Protein AF-A0A2V6NNK8-F1 (afdb_monomer_lite)

Radius of gyration: 21.31 Å; chains: 1; bounding box: 49×37×54 Å

pLDDT: mean 73.63, std 10.8, range [44.78, 88.94]

Secondary structure (DSSP, 8-state):
-HHHHHHHHHHTTS-HHHHHHHHHHHHHHHHHHHHHHHHHHHHH-TTS--SS--TTHHHHHHHHHHHHHHHHHHT-HHHHHHHHHHHHHHHHHHHHHHTTT--TT-PPP---TT-----

Sequence (119 aa):
MLFFMFTGLLAAFVPADVTGEMTSIGTLFAFILVCAGIWIMRVRSPELERGFRVPAAPVVCTLGIIVCGAMIYGLGWTNWMRLIVWLAIGLVFYFSYGKSHSRINAPPPEMPEGIKLTR

Structure (mmCIF, N/CA/C/O backbone):
data_AF-A0A2V6NNK8-F1
#
_entry.id   AF-A0A2V6NNK8-F1
#
loop_
_atom_site.group_PDB
_atom_site.id
_atom_site.type_symbol
_atom_site.label_atom_id
_atom_site.label_alt_id
_atom_site.label_comp_id
_atom_site.label_asym_id
_atom_site.label_entity_id
_atom_site.label_seq_id
_atom_site.pdbx_PDB_ins_code
_atom_site.Cartn_x
_atom_site.Cartn_y
_atom_site.Cartn_z
_atom_site.occupancy
_atom_site.B_iso_or_equiv
_atom_site.auth_seq_id
_atom_site.auth_comp_id
_atom_site.auth_asym_id
_atom_site.auth_atom_id
_atom_site.pdbx_PDB_model_num
ATOM 1 N N . MET A 1 1 ? 18.296 -26.290 -3.049 1.00 74.81 1 MET A N 1
ATOM 2 C CA . MET A 1 1 ? 19.113 -26.016 -4.255 1.00 74.81 1 MET A CA 1
ATOM 3 C C . MET A 1 1 ? 18.272 -25.952 -5.533 1.00 74.81 1 MET A C 1
ATOM 5 O O . MET A 1 1 ? 18.426 -24.980 -6.254 1.00 74.81 1 MET A O 1
ATOM 9 N N . LEU A 1 2 ? 17.334 -26.884 -5.775 1.00 86.62 2 LEU A N 1
ATOM 10 C CA . LEU A 1 2 ? 16.441 -26.873 -6.955 1.00 86.62 2 LEU A CA 1
ATOM 11 C C . LEU A 1 2 ? 15.678 -25.544 -7.161 1.00 86.62 2 LEU A C 1
ATOM 13 O O . LEU A 1 2 ? 15.666 -25.011 -8.264 1.00 86.62 2 LEU A O 1
ATOM 17 N N . PHE A 1 3 ? 15.101 -24.977 -6.091 1.00 88.94 3 PHE A N 1
ATOM 18 C CA . PHE A 1 3 ? 14.358 -23.708 -6.147 1.00 88.94 3 PHE A CA 1
ATOM 19 C C . PHE A 1 3 ? 15.206 -22.543 -6.681 1.00 88.94 3 PHE A C 1
ATOM 21 O O . PHE A 1 3 ? 14.786 -21.873 -7.613 1.00 88.94 3 PHE A O 1
ATOM 28 N N . PHE A 1 4 ? 16.422 -22.356 -6.153 1.00 85.19 4 PHE A N 1
ATOM 29 C CA . PHE A 1 4 ? 17.338 -21.294 -6.595 1.00 85.19 4 PHE A CA 1
ATOM 30 C C . PHE A 1 4 ? 17.770 -21.449 -8.056 1.00 85.19 4 PHE A C 1
ATOM 32 O O . PHE A 1 4 ? 17.981 -20.459 -8.748 1.00 85.19 4 PHE A O 1
ATOM 39 N N . MET A 1 5 ? 17.889 -22.690 -8.530 1.00 87.19 5 MET A N 1
ATOM 40 C CA . MET A 1 5 ? 18.253 -22.983 -9.915 1.00 87.19 5 MET A CA 1
ATOM 41 C C . MET A 1 5 ? 17.098 -22.647 -10.871 1.00 87.19 5 MET A C 1
ATOM 43 O O . MET A 1 5 ? 17.312 -22.042 -11.917 1.00 87.19 5 MET A O 1
ATOM 47 N N . PHE A 1 6 ? 15.863 -22.969 -10.475 1.00 87.75 6 PHE A N 1
ATOM 48 C CA . PHE A 1 6 ? 14.653 -22.643 -11.230 1.00 87.75 6 PHE A CA 1
ATOM 49 C C . PHE A 1 6 ? 14.370 -21.134 -11.265 1.00 87.75 6 PHE A C 1
ATOM 51 O O . PHE A 1 6 ? 14.127 -20.577 -12.335 1.00 87.75 6 PHE A O 1
ATOM 58 N N . THR A 1 7 ? 14.446 -20.450 -10.118 1.00 84.44 7 THR A N 1
ATOM 59 C CA . THR A 1 7 ? 14.246 -18.996 -10.067 1.00 84.44 7 THR A CA 1
ATOM 60 C C . THR A 1 7 ? 15.358 -18.248 -10.788 1.00 84.44 7 THR A C 1
ATOM 62 O O . THR A 1 7 ? 15.060 -17.285 -11.480 1.00 84.44 7 THR A O 1
ATOM 65 N N . GLY A 1 8 ? 16.612 -18.703 -10.691 1.00 85.06 8 GLY A N 1
ATOM 66 C CA . GLY A 1 8 ? 17.740 -18.120 -11.420 1.00 85.06 8 GLY A CA 1
ATOM 67 C C . GLY A 1 8 ? 17.581 -18.218 -12.940 1.00 85.06 8 GLY A C 1
ATOM 68 O O . GLY A 1 8 ? 17.859 -17.250 -13.643 1.00 85.06 8 GLY A O 1
ATOM 69 N N . LEU A 1 9 ? 17.060 -19.344 -13.445 1.00 84.50 9 LEU A N 1
ATOM 70 C CA . LEU A 1 9 ? 16.775 -19.514 -14.871 1.00 84.50 9 LEU A CA 1
ATOM 71 C C . LEU A 1 9 ? 15.696 -18.531 -15.354 1.00 84.50 9 LEU A C 1
ATOM 73 O O . LEU A 1 9 ? 15.870 -17.889 -16.383 1.00 84.50 9 LEU A O 1
ATOM 77 N N . LEU A 1 10 ? 14.600 -18.377 -14.603 1.00 79.81 10 LEU A N 1
ATOM 78 C CA . LEU A 1 10 ? 13.520 -17.443 -14.949 1.00 79.81 10 LEU A CA 1
ATOM 79 C C . LEU A 1 10 ? 13.923 -15.971 -14.754 1.00 79.81 10 LEU A C 1
ATOM 81 O O . LEU A 1 10 ? 13.528 -15.119 -15.546 1.00 79.81 10 LEU A O 1
ATOM 85 N N . ALA A 1 11 ? 14.750 -15.675 -13.749 1.00 79.62 11 ALA A N 1
ATOM 86 C CA . ALA A 1 11 ? 15.279 -14.337 -13.487 1.00 79.62 11 ALA A CA 1
ATOM 87 C C . ALA A 1 11 ? 16.236 -13.846 -14.585 1.00 79.62 11 ALA A C 1
ATOM 89 O O . ALA A 1 11 ? 16.397 -12.644 -14.746 1.00 79.62 11 ALA A O 1
ATOM 90 N N . ALA A 1 12 ? 16.843 -14.741 -15.372 1.00 77.88 12 ALA A N 1
ATOM 91 C CA . ALA A 1 12 ? 17.643 -14.344 -16.532 1.00 77.88 12 ALA A CA 1
ATOM 92 C C . ALA A 1 12 ? 16.787 -13.782 -17.687 1.00 77.88 12 ALA A C 1
ATOM 94 O O . ALA A 1 12 ? 17.278 -12.979 -18.476 1.00 77.88 12 ALA A O 1
ATOM 95 N N . PHE A 1 13 ? 15.514 -14.185 -17.785 1.00 79.88 13 PHE A N 1
ATOM 96 C CA . PHE A 1 13 ? 14.578 -13.710 -18.814 1.00 79.88 13 PHE A CA 1
ATOM 97 C C . PHE A 1 13 ? 13.736 -12.512 -18.366 1.00 79.88 13 PHE A C 1
ATOM 99 O O . PHE A 1 13 ? 13.200 -11.792 -19.208 1.00 79.88 13 PHE A O 1
ATOM 106 N N . VAL A 1 14 ? 13.596 -12.301 -17.057 1.00 77.38 14 VAL A N 1
ATOM 107 C CA . VAL A 1 14 ? 12.769 -11.236 -16.490 1.00 77.38 14 VAL A CA 1
ATOM 108 C C . VAL A 1 14 ? 13.671 -10.203 -15.813 1.00 77.38 14 VAL A C 1
ATOM 110 O O . VAL A 1 14 ? 14.339 -10.548 -14.840 1.00 77.38 14 VAL A O 1
ATOM 113 N N . PRO A 1 15 ? 13.668 -8.934 -16.260 1.00 77.81 15 PRO A N 1
ATOM 114 C CA . PRO A 1 15 ? 14.455 -7.885 -15.625 1.00 77.81 15 PRO A CA 1
ATOM 115 C C . PRO A 1 15 ? 14.090 -7.764 -14.137 1.00 77.81 15 PRO A C 1
ATOM 117 O O . PRO A 1 15 ? 12.916 -7.608 -13.763 1.00 77.81 15 PRO A O 1
ATOM 120 N N . ALA A 1 16 ? 15.100 -7.892 -13.276 1.00 75.44 16 ALA A N 1
ATOM 121 C CA . ALA A 1 16 ? 14.927 -7.850 -11.826 1.00 75.44 16 ALA A CA 1
ATOM 122 C C . ALA A 1 16 ? 14.471 -6.463 -11.346 1.00 75.44 16 ALA A C 1
ATOM 124 O O . ALA A 1 16 ? 13.731 -6.360 -10.369 1.00 75.44 16 ALA A O 1
ATOM 125 N N . ASP A 1 17 ? 14.862 -5.415 -12.066 1.00 75.94 17 ASP A N 1
ATOM 126 C CA . ASP A 1 17 ? 14.449 -4.027 -11.881 1.00 75.94 17 ASP A CA 1
ATOM 127 C C . ASP A 1 17 ? 12.930 -3.869 -12.043 1.00 75.94 17 ASP A C 1
ATOM 129 O O . ASP A 1 17 ? 12.251 -3.492 -11.088 1.00 75.94 17 ASP A O 1
ATOM 133 N N . VAL A 1 18 ? 12.363 -4.281 -13.183 1.00 76.81 18 VAL A N 1
ATOM 134 C CA . VAL A 1 18 ? 10.915 -4.168 -13.436 1.00 76.81 18 VAL A CA 1
ATOM 135 C C . VAL A 1 18 ? 10.104 -4.984 -12.424 1.00 76.81 18 VAL A C 1
ATOM 137 O O . VAL A 1 18 ? 9.067 -4.536 -11.931 1.00 76.81 18 VAL A O 1
ATOM 140 N N . THR A 1 19 ? 10.572 -6.183 -12.075 1.00 77.69 19 THR A N 1
ATOM 141 C CA . THR A 1 19 ? 9.870 -7.060 -11.121 1.00 77.69 19 THR A CA 1
ATOM 142 C C . THR A 1 19 ? 9.943 -6.528 -9.690 1.00 77.69 19 THR A C 1
ATOM 144 O O . THR A 1 19 ? 8.964 -6.611 -8.937 1.00 77.69 19 THR A O 1
ATOM 147 N N . GLY A 1 20 ? 11.091 -5.964 -9.309 1.00 80.12 20 GLY A N 1
ATOM 148 C CA . GLY A 1 20 ? 11.308 -5.340 -8.009 1.00 80.12 20 GLY A CA 1
ATOM 149 C C . GLY A 1 20 ? 10.430 -4.108 -7.817 1.00 80.12 20 GLY A C 1
ATOM 150 O O . GLY A 1 20 ? 9.784 -3.973 -6.774 1.00 80.12 20 GLY A O 1
ATOM 151 N N . GLU A 1 21 ? 10.322 -3.264 -8.845 1.00 78.56 21 GLU A N 1
ATOM 152 C CA . GLU A 1 21 ? 9.413 -2.118 -8.846 1.00 78.56 21 GLU A CA 1
ATOM 153 C C . GLU A 1 21 ? 7.954 -2.573 -8.712 1.00 78.56 21 GLU A C 1
ATOM 155 O O . GLU A 1 21 ? 7.254 -2.122 -7.805 1.00 78.56 21 GLU A O 1
ATOM 160 N N . MET A 1 22 ? 7.510 -3.545 -9.521 1.00 76.56 22 MET A N 1
ATOM 161 C CA . MET A 1 22 ? 6.146 -4.094 -9.456 1.00 76.56 22 MET A CA 1
ATOM 162 C C . MET A 1 22 ? 5.784 -4.652 -8.073 1.00 76.56 22 MET A C 1
ATOM 164 O O . MET A 1 22 ? 4.690 -4.398 -7.564 1.00 76.56 22 MET A O 1
ATOM 168 N N . THR A 1 23 ? 6.704 -5.391 -7.450 1.00 84.00 23 THR A N 1
ATOM 169 C CA . THR A 1 23 ? 6.482 -6.009 -6.135 1.00 84.00 23 THR A CA 1
ATOM 170 C C . THR A 1 23 ? 6.443 -4.961 -5.025 1.00 84.00 23 THR A C 1
ATOM 172 O O . THR A 1 23 ? 5.555 -4.999 -4.172 1.00 84.00 23 THR A O 1
ATOM 175 N N . SER A 1 24 ? 7.365 -3.994 -5.055 1.00 83.88 24 SER A N 1
ATOM 176 C CA . SER A 1 24 ? 7.452 -2.933 -4.044 1.00 83.88 24 SER A CA 1
ATOM 177 C C . SER A 1 24 ? 6.201 -2.050 -4.029 1.00 83.88 24 SER A C 1
ATOM 179 O O . SER A 1 24 ? 5.713 -1.680 -2.966 1.00 83.88 24 SER A O 1
ATOM 181 N N . ILE A 1 25 ? 5.612 -1.759 -5.194 1.00 82.56 25 ILE A N 1
ATOM 182 C CA . ILE A 1 25 ? 4.342 -1.015 -5.272 1.00 82.56 25 ILE A CA 1
ATOM 183 C C . ILE A 1 25 ? 3.213 -1.794 -4.601 1.00 82.56 25 ILE A C 1
ATOM 185 O O . ILE A 1 25 ? 2.423 -1.218 -3.853 1.00 82.56 25 ILE A O 1
ATOM 189 N N . GLY A 1 26 ? 3.128 -3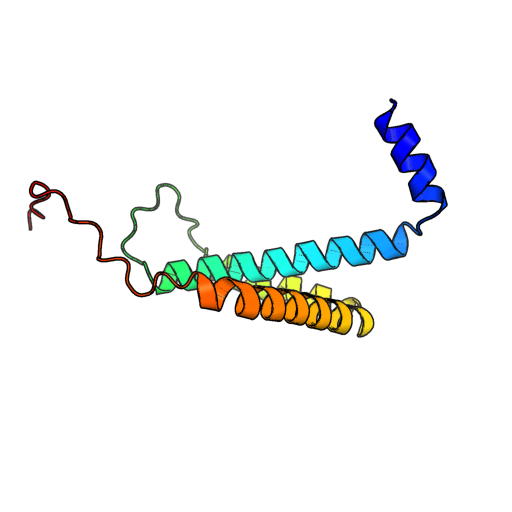.099 -4.873 1.00 84.06 26 GLY A N 1
ATOM 190 C CA . GLY A 1 26 ? 2.085 -3.955 -4.317 1.00 84.06 26 GLY A CA 1
ATOM 191 C C . GLY A 1 26 ? 2.122 -3.985 -2.791 1.00 84.06 26 GLY A C 1
ATOM 192 O O . GLY A 1 26 ? 1.082 -3.856 -2.145 1.00 84.06 26 GLY A O 1
ATOM 193 N N . THR A 1 27 ? 3.318 -4.084 -2.204 1.00 87.31 27 THR A N 1
ATOM 194 C CA . THR A 1 27 ? 3.479 -4.070 -0.746 1.00 87.31 27 THR A CA 1
ATOM 195 C C . THR A 1 27 ? 3.177 -2.696 -0.152 1.00 87.31 27 THR A C 1
ATOM 197 O O . THR A 1 27 ? 2.431 -2.630 0.824 1.00 87.31 27 THR A O 1
ATOM 200 N N . LEU A 1 28 ? 3.653 -1.599 -0.755 1.00 86.81 28 LEU A N 1
ATOM 201 C CA . LEU A 1 28 ? 3.331 -0.233 -0.314 1.00 86.81 28 LEU A CA 1
ATOM 202 C C . LEU A 1 28 ? 1.818 0.032 -0.337 1.00 86.81 28 LEU A C 1
ATOM 204 O O . LEU A 1 28 ? 1.266 0.592 0.612 1.00 86.81 28 LEU A O 1
ATOM 208 N N . PHE A 1 29 ? 1.124 -0.421 -1.383 1.00 83.81 29 PHE A N 1
ATOM 209 C CA . PHE A 1 29 ? -0.329 -0.302 -1.478 1.00 83.81 29 PHE A CA 1
ATOM 210 C C . PHE A 1 29 ? -1.052 -1.136 -0.411 1.00 83.81 29 PHE A C 1
ATOM 212 O O . PHE A 1 29 ? -1.962 -0.634 0.253 1.00 83.81 29 PHE A O 1
ATOM 219 N N . ALA A 1 30 ? -0.624 -2.383 -0.187 1.00 87.12 30 ALA A N 1
ATOM 220 C CA . ALA A 1 30 ? -1.164 -3.220 0.882 1.00 87.12 30 ALA A CA 1
ATOM 221 C C . ALA A 1 30 ? -0.971 -2.572 2.264 1.00 87.12 30 ALA A C 1
ATOM 223 O O . ALA A 1 30 ? -1.897 -2.574 3.072 1.00 87.12 30 ALA A O 1
ATOM 224 N N . PHE A 1 31 ? 0.185 -1.948 2.516 1.00 87.50 31 PHE A N 1
ATOM 225 C CA . PHE A 1 31 ? 0.439 -1.198 3.748 1.00 87.50 31 PHE A CA 1
ATOM 226 C C . PHE A 1 31 ? -0.543 -0.037 3.937 1.00 87.50 31 PHE A C 1
ATOM 228 O O . PHE A 1 31 ? -1.121 0.096 5.016 1.00 87.50 31 PHE A O 1
ATOM 235 N N . ILE A 1 32 ? -0.803 0.756 2.891 1.00 85.31 32 ILE A N 1
ATOM 236 C CA . ILE A 1 32 ? -1.799 1.840 2.939 1.00 85.31 32 ILE A CA 1
ATOM 237 C C . ILE A 1 32 ? -3.191 1.288 3.279 1.00 85.31 32 ILE A C 1
ATOM 239 O O . ILE A 1 32 ? -3.864 1.830 4.159 1.00 85.31 32 ILE A O 1
ATOM 243 N N . LEU A 1 33 ? -3.612 0.192 2.635 1.00 84.50 33 LEU A N 1
ATOM 244 C CA . LEU A 1 33 ? -4.902 -0.451 2.908 1.00 84.50 33 LEU A CA 1
ATOM 245 C C . LEU A 1 33 ? -5.001 -0.990 4.338 1.00 84.50 33 LEU A C 1
ATOM 247 O O . LEU A 1 33 ? -6.044 -0.838 4.970 1.00 84.50 33 LEU A O 1
ATOM 251 N N . VAL A 1 34 ? -3.933 -1.585 4.873 1.00 85.69 34 VAL A N 1
ATOM 252 C CA . VAL A 1 34 ? -3.888 -2.068 6.262 1.00 85.69 34 VAL A CA 1
ATOM 253 C C . VAL A 1 34 ? -3.984 -0.900 7.243 1.00 85.69 34 VAL A C 1
ATOM 255 O O . VAL A 1 34 ? -4.790 -0.955 8.172 1.00 85.69 34 VAL A O 1
ATOM 258 N N . CYS A 1 35 ? -3.233 0.184 7.026 1.00 84.25 35 CYS A N 1
ATOM 259 C CA . CYS A 1 35 ? -3.315 1.387 7.858 1.00 84.25 35 CYS A CA 1
ATOM 260 C C . CYS A 1 35 ? -4.724 2.005 7.829 1.00 84.25 35 CYS A C 1
ATOM 262 O O . CYS A 1 35 ? -5.269 2.345 8.882 1.00 84.25 35 CYS A O 1
ATOM 264 N N . ALA A 1 36 ? -5.351 2.086 6.652 1.00 83.38 36 ALA A N 1
ATOM 265 C CA . ALA A 1 36 ? -6.737 2.531 6.512 1.00 83.38 36 ALA A CA 1
ATOM 266 C C . ALA A 1 36 ? -7.726 1.569 7.202 1.00 83.38 36 ALA A C 1
ATOM 268 O O . ALA A 1 36 ? -8.636 2.013 7.904 1.00 83.38 36 ALA A O 1
ATOM 269 N N . GLY A 1 37 ? -7.512 0.256 7.071 1.00 81.50 37 GLY A N 1
ATOM 270 C CA . GLY A 1 37 ? -8.279 -0.817 7.712 1.00 81.50 37 GLY A CA 1
ATOM 271 C C . GLY A 1 37 ? -8.252 -0.755 9.245 1.00 81.50 37 GLY A C 1
ATOM 272 O O . GLY A 1 37 ? -9.274 -0.910 9.918 1.00 81.50 37 GLY A O 1
ATOM 273 N N . ILE A 1 38 ? -7.087 -0.463 9.823 1.00 78.75 38 ILE A N 1
ATOM 274 C CA . ILE A 1 38 ? -6.933 -0.284 11.270 1.00 78.75 38 ILE A CA 1
ATOM 275 C C . ILE A 1 38 ? -7.648 0.989 11.734 1.00 78.75 38 ILE A C 1
ATOM 277 O O . ILE A 1 38 ? -8.323 0.960 12.770 1.00 78.75 38 ILE A O 1
ATOM 281 N N . TRP A 1 39 ? -7.548 2.086 10.973 1.00 77.12 39 TRP A N 1
ATOM 282 C CA . TRP A 1 39 ? -8.268 3.324 11.279 1.00 77.12 39 TRP A CA 1
ATOM 283 C C . TRP A 1 39 ? -9.783 3.084 11.256 1.00 77.12 39 TRP A C 1
ATOM 285 O O . TRP A 1 39 ? -10.455 3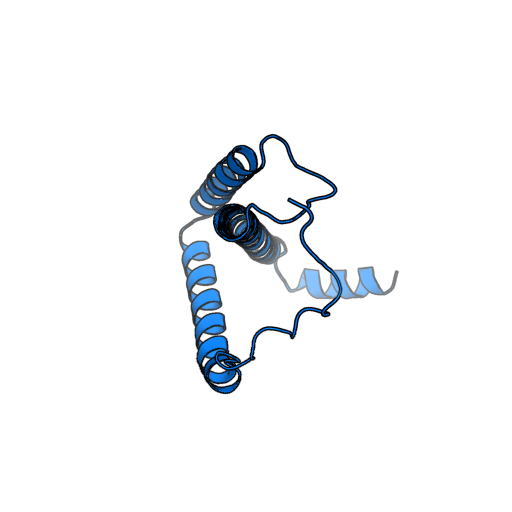.356 12.255 1.00 77.12 39 TRP A O 1
ATOM 295 N N . ILE A 1 40 ? -10.329 2.492 10.187 1.0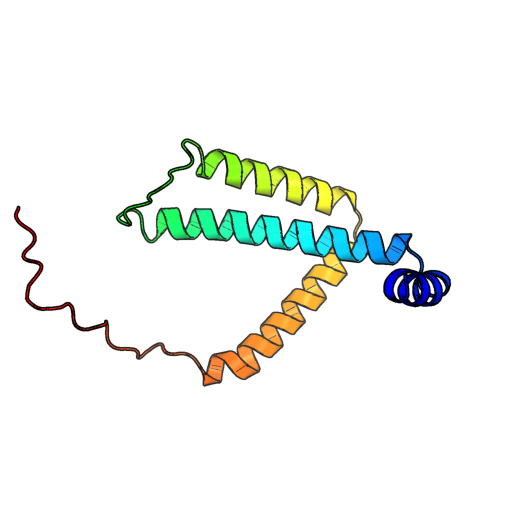0 78.06 40 ILE A N 1
ATOM 296 C CA . ILE A 1 40 ? -11.777 2.255 10.076 1.00 78.06 40 ILE A CA 1
ATOM 297 C C . ILE A 1 40 ? -12.295 1.320 11.176 1.00 78.06 40 ILE A C 1
ATOM 299 O O . ILE A 1 40 ? -13.324 1.622 11.778 1.00 78.06 40 ILE A O 1
ATOM 303 N N . MET A 1 41 ? -11.566 0.250 11.524 1.00 70.19 41 MET A N 1
ATOM 304 C CA . MET A 1 41 ? -11.943 -0.617 12.649 1.00 70.19 41 MET A CA 1
ATOM 305 C C . MET A 1 41 ? -11.928 0.124 13.984 1.00 70.19 41 MET A C 1
ATOM 307 O O . MET A 1 41 ? -12.766 -0.132 14.843 1.00 70.19 41 MET A O 1
ATOM 311 N N . ARG A 1 42 ? -10.965 1.027 14.194 1.00 71.81 42 ARG A N 1
ATOM 312 C CA . ARG A 1 42 ? -10.881 1.804 15.435 1.00 71.81 42 ARG A CA 1
ATOM 313 C C . ARG A 1 42 ? -12.027 2.817 15.558 1.00 71.81 42 ARG A C 1
ATOM 315 O O . ARG A 1 42 ? -12.421 3.097 16.682 1.00 71.81 42 ARG A O 1
ATOM 322 N N . VAL A 1 43 ? -12.572 3.313 14.443 1.00 70.50 43 VAL A N 1
ATOM 323 C CA . VAL A 1 43 ? -13.743 4.212 14.434 1.00 70.50 43 VAL A CA 1
ATOM 324 C C . VAL A 1 43 ? -15.061 3.441 14.547 1.00 70.50 43 VAL A C 1
ATOM 326 O O . VAL A 1 43 ? -15.930 3.848 15.310 1.00 70.50 43 VAL A O 1
ATOM 329 N N . ARG A 1 44 ? -15.230 2.328 13.819 1.00 69.88 44 ARG A N 1
ATOM 330 C CA . ARG A 1 44 ? -16.495 1.567 13.810 1.00 69.88 44 ARG A CA 1
ATOM 331 C C . ARG A 1 44 ? -16.713 0.668 15.025 1.00 69.88 44 ARG A C 1
ATOM 333 O O . ARG A 1 44 ? -17.862 0.391 15.349 1.00 69.88 44 ARG A O 1
ATOM 340 N N . SER A 1 45 ? -15.656 0.190 15.679 1.00 62.19 45 SER A N 1
ATOM 341 C CA . SER A 1 45 ? -15.780 -0.759 16.795 1.00 62.19 45 SER A CA 1
ATOM 342 C C . SER A 1 45 ? -14.818 -0.403 17.936 1.00 62.19 45 SER A C 1
ATOM 344 O O . SER A 1 45 ? -13.811 -1.089 18.138 1.00 62.19 45 SER A O 1
ATOM 346 N N . PRO A 1 46 ? -15.099 0.687 18.677 1.00 62.12 46 PRO A N 1
ATOM 347 C CA . PRO A 1 46 ? -14.268 1.131 19.798 1.00 62.12 46 PRO A CA 1
ATOM 348 C C . PRO A 1 46 ? -14.371 0.227 21.043 1.00 62.12 46 PRO A C 1
ATOM 350 O O . PRO A 1 46 ? -13.456 0.234 21.859 1.00 62.12 46 PRO A O 1
ATOM 353 N N . GLU A 1 47 ? -15.444 -0.560 21.156 1.00 56.94 47 GLU A N 1
ATOM 354 C CA . GLU A 1 47 ? -15.819 -1.397 22.316 1.00 56.94 47 GLU A CA 1
ATOM 355 C C . GLU A 1 47 ? -15.146 -2.787 22.359 1.00 56.94 47 GLU A C 1
ATOM 357 O O . GLU A 1 47 ? -15.298 -3.524 23.323 1.00 56.94 47 GLU A O 1
ATOM 362 N N . LEU A 1 48 ? -14.376 -3.181 21.337 1.00 61.56 48 LEU A N 1
ATOM 363 C CA . LEU A 1 48 ? -13.736 -4.505 21.317 1.00 61.56 48 LEU A CA 1
ATOM 364 C C . LEU A 1 48 ? -12.551 -4.585 22.298 1.00 61.56 48 LEU A C 1
ATOM 366 O O . LEU A 1 48 ? -11.586 -3.817 22.186 1.00 61.56 48 LEU A O 1
ATOM 370 N N . GLU A 1 49 ? -12.576 -5.570 23.203 1.00 56.00 49 GLU A N 1
ATOM 371 C CA . GLU A 1 49 ? -11.461 -5.911 24.093 1.00 56.00 49 GLU A CA 1
ATOM 372 C C . GLU A 1 49 ? -10.231 -6.352 23.286 1.00 56.00 49 GLU A C 1
ATOM 374 O O . GLU A 1 49 ? -10.083 -7.489 22.839 1.00 56.00 49 GLU A O 1
ATOM 379 N N . ARG A 1 50 ? -9.317 -5.409 23.052 1.00 64.25 50 ARG A N 1
ATOM 380 C CA . ARG A 1 50 ? -8.042 -5.664 22.376 1.00 64.25 50 ARG A CA 1
ATOM 381 C C . ARG A 1 50 ? -6.986 -6.084 23.395 1.00 64.25 50 ARG A C 1
ATOM 383 O O . ARG A 1 50 ? -6.538 -5.238 24.167 1.00 64.25 50 ARG A O 1
ATOM 390 N N . GLY A 1 51 ? -6.542 -7.343 23.329 1.00 64.94 51 GLY A N 1
ATOM 391 C CA . GLY A 1 51 ? -5.480 -7.891 24.188 1.00 64.94 51 GLY A CA 1
ATOM 392 C C . GLY A 1 51 ? -4.119 -7.189 24.054 1.00 64.94 51 GLY A C 1
ATOM 393 O O . GLY A 1 51 ? -3.385 -7.093 25.030 1.00 64.94 51 GLY A O 1
ATOM 394 N N . PHE A 1 52 ? -3.799 -6.618 22.883 1.00 60.56 52 PHE A N 1
ATOM 395 C CA . PHE A 1 52 ? -2.615 -5.771 22.682 1.00 60.56 52 PHE A CA 1
ATOM 396 C C . PHE A 1 52 ? -3.025 -4.440 22.037 1.00 60.56 52 PHE A C 1
ATOM 398 O O . PHE A 1 52 ? -3.507 -4.395 20.902 1.00 60.56 52 PHE A O 1
ATOM 405 N N . ARG A 1 53 ? -2.873 -3.334 22.774 1.00 57.53 53 ARG A N 1
ATOM 406 C CA . ARG A 1 53 ? -3.188 -1.980 22.296 1.00 57.53 53 ARG A CA 1
ATOM 407 C C . ARG A 1 53 ? -1.900 -1.276 21.898 1.00 57.53 53 ARG A C 1
ATOM 409 O O . ARG A 1 53 ? -1.076 -0.970 22.749 1.00 57.53 53 ARG A O 1
ATOM 416 N N . VAL A 1 54 ? -1.761 -0.934 20.619 1.00 59.75 54 VAL A N 1
ATOM 417 C CA . VAL A 1 54 ? -0.713 0.002 20.194 1.00 59.75 54 VAL A CA 1
ATOM 418 C C . VAL A 1 54 ? -1.105 1.400 20.712 1.00 59.75 54 VAL A C 1
ATOM 420 O O . VAL A 1 54 ? -2.171 1.900 20.315 1.00 59.75 54 VAL A O 1
ATOM 423 N N . PRO A 1 55 ? -0.303 2.028 21.598 1.00 62.22 55 PRO A N 1
ATOM 424 C CA . PRO A 1 55 ? -0.688 3.251 22.312 1.00 62.22 55 PRO A CA 1
ATOM 425 C C . PRO A 1 55 ? -0.941 4.431 21.363 1.00 62.22 55 PRO A C 1
ATOM 427 O O . PRO A 1 55 ? -1.825 5.244 21.612 1.00 62.22 55 PRO A O 1
ATOM 430 N N . ALA A 1 56 ? -0.263 4.456 20.212 1.00 66.12 56 ALA A N 1
ATOM 431 C CA . ALA A 1 56 ? -0.387 5.497 19.193 1.00 66.12 56 ALA A CA 1
ATOM 432 C C . ALA A 1 56 ? -0.832 4.955 17.818 1.00 66.12 56 ALA A C 1
ATOM 434 O O . ALA A 1 56 ? -0.411 5.473 16.788 1.00 66.12 56 ALA A O 1
ATOM 435 N N . ALA A 1 57 ? -1.686 3.920 17.771 1.00 65.88 57 ALA A N 1
ATOM 436 C CA . ALA A 1 57 ? -2.148 3.337 16.502 1.00 65.88 57 ALA A CA 1
ATOM 437 C C . ALA A 1 57 ? -2.628 4.357 15.443 1.00 65.88 57 ALA A C 1
ATOM 439 O O . ALA A 1 57 ? -2.224 4.194 14.296 1.00 65.88 57 ALA A O 1
ATOM 440 N N . PRO A 1 58 ? -3.436 5.398 15.761 1.00 70.69 58 PRO A N 1
ATOM 441 C CA . PRO A 1 58 ? -3.839 6.377 14.752 1.00 70.69 58 PRO A CA 1
ATOM 442 C C . PRO A 1 58 ? -2.636 7.147 14.206 1.00 70.69 58 PRO A C 1
ATOM 444 O O . PRO A 1 58 ? -2.489 7.224 13.000 1.00 70.69 58 PRO A O 1
ATOM 447 N N . VAL A 1 59 ? -1.722 7.617 15.060 1.00 75.12 59 VAL A N 1
ATOM 448 C CA . VAL A 1 59 ? -0.526 8.366 14.630 1.00 75.12 59 VAL A CA 1
ATOM 449 C C . VAL A 1 59 ? 0.371 7.509 13.735 1.00 75.12 59 VAL A C 1
ATOM 451 O O . VAL A 1 59 ? 0.787 7.960 12.671 1.00 75.12 59 VAL A O 1
ATOM 454 N N . VAL A 1 60 ? 0.617 6.255 14.125 1.00 79.31 60 VAL A N 1
ATOM 455 C CA . VAL A 1 60 ? 1.436 5.315 13.344 1.00 79.31 60 VAL A CA 1
ATOM 456 C C . VAL A 1 60 ? 0.782 5.001 11.996 1.00 79.31 60 VAL A C 1
ATOM 458 O O . VAL A 1 60 ? 1.471 4.966 10.982 1.00 79.31 60 VAL A O 1
ATOM 461 N N . CYS A 1 61 ? -0.543 4.825 11.955 1.00 79.75 61 CYS A N 1
ATOM 462 C CA . CYS A 1 61 ? -1.260 4.571 10.704 1.00 79.75 61 CYS A CA 1
ATOM 463 C C . CYS A 1 61 ? -1.246 5.792 9.777 1.00 79.75 61 CYS A C 1
ATOM 465 O O . CYS A 1 61 ? -0.995 5.634 8.586 1.00 79.75 61 CYS A O 1
ATOM 467 N N . THR A 1 62 ? -1.469 7.002 10.297 1.00 82.31 62 THR A N 1
ATOM 468 C CA . THR A 1 62 ? -1.458 8.223 9.479 1.00 82.31 62 THR A CA 1
ATOM 469 C C . THR A 1 62 ? -0.064 8.499 8.924 1.00 82.31 62 THR A C 1
ATOM 471 O O . THR A 1 62 ? 0.075 8.756 7.731 1.00 82.31 62 THR A O 1
ATOM 474 N N . LEU A 1 63 ? 0.979 8.376 9.753 1.00 84.88 63 LEU A N 1
ATOM 475 C CA . LEU A 1 63 ? 2.365 8.500 9.298 1.00 84.88 63 LEU A CA 1
ATOM 476 C C . LEU A 1 63 ? 2.723 7.407 8.284 1.00 84.88 63 LEU A C 1
ATOM 478 O O . LEU A 1 63 ? 3.349 7.709 7.275 1.00 84.88 63 LEU A O 1
ATOM 482 N N . GLY A 1 64 ? 2.272 6.167 8.500 1.00 82.62 64 GLY A N 1
ATOM 483 C CA . GLY A 1 64 ? 2.463 5.063 7.558 1.00 82.62 64 GLY A CA 1
ATOM 484 C C . GLY A 1 64 ? 1.859 5.350 6.184 1.00 82.62 64 GLY A C 1
ATOM 485 O O . GLY A 1 64 ? 2.533 5.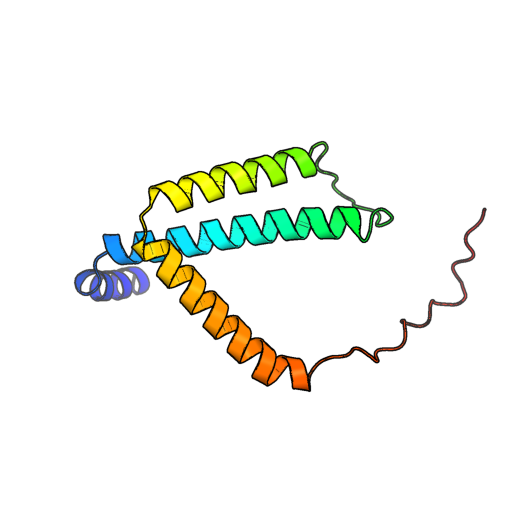166 5.173 1.00 82.62 64 GLY A O 1
ATOM 486 N N . ILE A 1 65 ? 0.632 5.880 6.136 1.00 83.62 65 ILE A N 1
ATOM 487 C CA . ILE A 1 65 ? -0.022 6.285 4.882 1.00 83.62 65 ILE A CA 1
ATOM 488 C C . ILE A 1 65 ? 0.751 7.421 4.206 1.00 83.62 65 ILE A C 1
ATOM 490 O O . ILE A 1 65 ? 0.974 7.359 2.999 1.00 83.62 65 ILE A O 1
ATOM 494 N N . ILE A 1 66 ? 1.190 8.431 4.964 1.00 86.75 66 ILE A N 1
ATOM 495 C CA . ILE A 1 66 ? 1.946 9.572 4.424 1.00 86.75 66 ILE A CA 1
ATOM 496 C C . ILE A 1 66 ? 3.282 9.110 3.831 1.00 86.75 66 ILE A C 1
ATOM 498 O O . ILE A 1 66 ? 3.602 9.467 2.701 1.00 86.75 66 ILE A O 1
ATOM 502 N N . VAL A 1 67 ? 4.046 8.290 4.557 1.00 86.00 67 VAL A N 1
ATOM 503 C CA . VAL A 1 67 ? 5.359 7.801 4.111 1.00 86.00 67 VAL A CA 1
ATOM 504 C C . VAL A 1 67 ? 5.215 6.864 2.913 1.00 86.00 67 VAL A C 1
ATOM 506 O O . VAL A 1 67 ? 5.897 7.058 1.908 1.00 86.00 67 VAL A O 1
ATOM 509 N N . CYS A 1 68 ? 4.292 5.897 2.964 1.00 84.31 68 CYS A N 1
ATOM 510 C CA . CYS A 1 68 ? 4.054 4.992 1.837 1.00 84.31 68 CYS A CA 1
ATOM 511 C C . CYS A 1 68 ? 3.543 5.755 0.607 1.00 84.31 68 CYS A C 1
ATOM 513 O O . CYS A 1 68 ? 3.993 5.497 -0.506 1.00 84.31 68 CYS A O 1
ATOM 515 N N . GLY A 1 69 ? 2.649 6.729 0.799 1.00 81.31 69 GLY A N 1
ATOM 516 C CA . GLY A 1 69 ? 2.153 7.595 -0.269 1.00 81.31 69 GLY A CA 1
ATOM 517 C C . GLY A 1 69 ? 3.257 8.447 -0.896 1.00 81.31 69 GLY A C 1
ATOM 518 O O . GLY A 1 69 ? 3.336 8.532 -2.119 1.00 81.31 69 GLY A O 1
ATOM 519 N N . ALA A 1 70 ? 4.154 9.012 -0.083 1.00 83.12 70 ALA A N 1
ATOM 520 C CA . ALA A 1 70 ? 5.309 9.766 -0.565 1.00 83.12 70 ALA A CA 1
ATOM 521 C C . ALA A 1 70 ? 6.274 8.885 -1.378 1.00 83.12 70 ALA A C 1
ATOM 523 O O . ALA A 1 70 ? 6.736 9.304 -2.439 1.00 83.12 70 ALA A O 1
ATOM 524 N N . MET A 1 71 ? 6.525 7.646 -0.939 1.00 79.94 71 MET A N 1
ATOM 525 C CA . MET A 1 71 ? 7.345 6.692 -1.697 1.00 79.94 71 MET A CA 1
ATOM 526 C C . MET A 1 71 ? 6.697 6.297 -3.029 1.00 79.94 71 MET A C 1
ATOM 528 O O . MET A 1 71 ? 7.386 6.232 -4.043 1.00 79.94 71 MET A O 1
ATOM 532 N N . ILE A 1 72 ? 5.376 6.091 -3.056 1.00 76.00 72 ILE A N 1
ATOM 533 C CA . ILE A 1 72 ? 4.639 5.823 -4.301 1.00 76.00 72 ILE A CA 1
ATOM 534 C C . ILE A 1 72 ? 4.700 7.034 -5.243 1.00 76.00 72 ILE A C 1
ATOM 536 O O . ILE A 1 72 ? 4.857 6.860 -6.450 1.00 76.00 72 ILE A O 1
ATOM 540 N N . TYR A 1 73 ? 4.605 8.257 -4.713 1.00 74.69 73 TYR A N 1
ATOM 541 C CA . TYR A 1 73 ? 4.697 9.484 -5.509 1.00 74.69 73 TYR A CA 1
ATOM 542 C C . TYR A 1 73 ? 6.083 9.665 -6.147 1.00 74.69 73 TYR A C 1
ATOM 544 O O . TYR A 1 73 ? 6.183 10.107 -7.289 1.00 74.69 73 TYR A O 1
ATOM 552 N N . GLY A 1 74 ? 7.149 9.262 -5.449 1.00 72.75 74 GLY A N 1
ATOM 553 C CA . GLY A 1 74 ? 8.519 9.297 -5.971 1.00 72.75 74 GLY A CA 1
ATOM 554 C C . GLY A 1 74 ? 8.815 8.277 -7.079 1.00 72.75 74 GLY A C 1
ATOM 555 O O . GLY A 1 74 ? 9.785 8.450 -7.808 1.00 72.75 74 GLY A O 1
ATOM 556 N N . LEU A 1 75 ? 7.984 7.240 -7.238 1.00 67.44 75 LEU A N 1
ATOM 557 C CA . LEU A 1 75 ? 8.235 6.111 -8.145 1.00 67.44 75 LEU A CA 1
ATOM 558 C C . LEU A 1 75 ? 7.700 6.315 -9.585 1.00 67.44 75 LEU A C 1
ATOM 560 O O . LEU A 1 75 ? 7.800 5.414 -10.411 1.00 67.44 75 LEU A O 1
ATOM 564 N N . GLY A 1 76 ? 7.161 7.497 -9.914 1.00 68.12 76 GLY A N 1
ATOM 565 C CA . GLY A 1 76 ? 6.779 7.881 -11.282 1.00 68.12 76 GLY A CA 1
ATOM 566 C C . GLY A 1 76 ? 5.346 7.517 -11.717 1.00 68.12 76 GLY A C 1
ATOM 567 O O . GLY A 1 76 ? 4.650 6.699 -11.114 1.00 68.12 76 GLY A O 1
ATOM 568 N N . TRP A 1 77 ? 4.878 8.159 -12.798 1.00 65.62 77 TRP A N 1
ATOM 569 C CA . TRP A 1 77 ? 3.485 8.095 -13.289 1.00 65.62 77 TRP A CA 1
ATOM 570 C C . TRP A 1 77 ? 3.053 6.704 -13.789 1.00 65.62 77 TRP A C 1
ATOM 572 O O . TRP A 1 77 ? 1.883 6.327 -13.703 1.00 65.62 77 TRP A O 1
ATOM 582 N N . THR A 1 78 ? 4.001 5.901 -14.272 1.00 66.94 78 THR A N 1
ATOM 583 C CA . THR A 1 78 ? 3.777 4.523 -14.737 1.00 66.94 78 THR A CA 1
ATOM 584 C C . THR A 1 78 ? 3.213 3.613 -13.640 1.00 66.94 78 THR A C 1
ATOM 586 O O . THR A 1 78 ? 2.406 2.727 -13.935 1.00 66.94 78 THR A O 1
ATOM 589 N N . ASN A 1 79 ? 3.560 3.857 -12.375 1.00 71.12 79 ASN A N 1
ATOM 590 C CA . ASN A 1 79 ? 3.104 3.048 -11.244 1.00 71.12 79 ASN A CA 1
ATOM 591 C C . ASN A 1 79 ? 1.669 3.321 -10.826 1.00 71.12 79 ASN A C 1
ATOM 593 O O . ASN A 1 79 ? 0.919 2.385 -10.544 1.00 71.12 79 ASN A O 1
ATOM 597 N N . TRP A 1 80 ? 1.272 4.590 -10.829 1.00 70.88 80 TRP A N 1
ATOM 598 C CA . TRP A 1 80 ? -0.104 4.985 -10.539 1.00 70.88 80 TRP A CA 1
ATOM 599 C C . TRP A 1 80 ? -1.081 4.324 -11.503 1.00 70.88 80 TRP A C 1
ATOM 601 O O . TRP A 1 80 ? -2.119 3.803 -11.096 1.00 70.88 80 TRP A O 1
ATOM 611 N N . MET A 1 81 ? -0.706 4.271 -12.779 1.00 76.12 81 MET A N 1
ATOM 612 C CA . MET A 1 81 ? -1.529 3.679 -13.822 1.00 76.12 81 MET A CA 1
ATOM 613 C C . MET A 1 81 ? -1.700 2.165 -13.623 1.00 76.12 81 MET A C 1
ATOM 615 O O . MET A 1 81 ? -2.818 1.663 -13.719 1.00 76.12 81 MET A O 1
ATOM 619 N N . ARG A 1 82 ? -0.632 1.436 -13.260 1.00 78.75 82 ARG A N 1
ATOM 620 C CA . ARG A 1 82 ? -0.712 -0.006 -12.947 1.00 78.75 82 ARG A CA 1
ATOM 621 C C . ARG A 1 82 ? -1.595 -0.282 -11.729 1.00 78.75 82 ARG A C 1
ATOM 623 O O . ARG A 1 82 ? -2.392 -1.217 -11.765 1.00 78.75 82 ARG A O 1
ATOM 630 N N . LEU A 1 83 ? -1.488 0.542 -10.686 1.00 75.12 83 LEU A N 1
ATOM 631 C CA . LEU A 1 83 ? -2.298 0.421 -9.473 1.00 75.12 83 LEU A CA 1
ATOM 632 C C . LEU A 1 83 ? -3.781 0.655 -9.776 1.00 75.12 83 LEU A C 1
ATOM 634 O O . LEU A 1 83 ? -4.607 -0.178 -9.418 1.00 75.12 83 LEU A O 1
ATOM 638 N N . ILE A 1 84 ? -4.117 1.730 -10.497 1.00 80.69 84 ILE A N 1
ATOM 639 C CA . ILE A 1 84 ? -5.500 2.034 -10.895 1.00 80.69 84 ILE A CA 1
ATOM 640 C C . ILE A 1 84 ? -6.076 0.920 -11.772 1.00 80.69 84 ILE A C 1
ATOM 642 O O . ILE A 1 84 ? -7.198 0.487 -11.528 1.00 80.69 84 ILE A O 1
ATOM 646 N N . VAL A 1 85 ? -5.318 0.420 -12.754 1.00 84.44 85 VAL A N 1
ATOM 647 C CA . VAL A 1 85 ? -5.762 -0.685 -13.619 1.00 84.44 85 VAL A CA 1
ATOM 648 C C . VAL A 1 85 ? -6.028 -1.947 -12.798 1.00 84.44 85 VAL A C 1
ATOM 650 O O . VAL A 1 85 ? -7.079 -2.561 -12.957 1.00 84.44 85 VAL A O 1
ATOM 653 N N . TRP A 1 86 ? -5.133 -2.318 -11.879 1.00 81.38 86 TRP A N 1
ATOM 654 C CA . TRP A 1 86 ? -5.322 -3.509 -11.047 1.00 81.38 86 TRP A CA 1
ATOM 655 C C . TRP A 1 86 ? -6.496 -3.371 -10.074 1.00 81.38 86 TRP A C 1
ATOM 657 O O . TRP A 1 86 ? -7.272 -4.307 -9.892 1.00 81.38 86 TRP A O 1
ATOM 667 N N . LEU A 1 87 ? -6.669 -2.187 -9.485 1.00 81.25 87 LEU A N 1
ATOM 668 C CA . LEU A 1 87 ? -7.778 -1.882 -8.585 1.00 81.25 87 LEU A CA 1
ATOM 669 C C . LEU A 1 87 ? -9.107 -1.881 -9.348 1.00 81.25 87 LEU A C 1
ATOM 671 O O . LEU A 1 87 ? -10.082 -2.447 -8.865 1.00 81.25 87 LEU A O 1
ATOM 675 N N . ALA A 1 88 ? -9.132 -1.346 -10.572 1.00 84.62 88 ALA A N 1
ATOM 676 C CA . ALA A 1 88 ? -10.286 -1.416 -11.460 1.00 84.62 88 ALA A CA 1
ATOM 677 C C . ALA A 1 88 ? -10.627 -2.865 -11.837 1.00 84.62 88 ALA A C 1
ATOM 679 O O . ALA A 1 88 ? -11.790 -3.247 -11.749 1.00 84.62 88 ALA A O 1
ATOM 680 N N . ILE A 1 89 ? -9.636 -3.698 -12.179 1.00 86.00 89 ILE A N 1
ATOM 681 C CA . ILE A 1 89 ? -9.844 -5.132 -12.446 1.00 86.00 89 ILE A CA 1
ATOM 682 C C . ILE A 1 89 ? -10.413 -5.826 -11.204 1.00 86.00 89 ILE A C 1
ATOM 684 O O . ILE A 1 89 ? -11.439 -6.499 -11.294 1.00 86.00 89 ILE A O 1
ATOM 688 N N . GLY A 1 90 ? -9.799 -5.624 -10.035 1.00 81.56 90 GLY A N 1
ATOM 689 C CA . GLY A 1 90 ? -10.280 -6.173 -8.769 1.00 81.56 90 GLY A CA 1
ATOM 690 C C . GLY A 1 90 ? -11.707 -5.729 -8.449 1.00 81.56 90 GLY A C 1
ATOM 691 O O . GLY A 1 90 ? -12.514 -6.541 -8.005 1.00 81.56 90 GLY A O 1
ATOM 692 N N . LEU A 1 91 ? -12.052 -4.474 -8.744 1.00 81.19 91 LEU A N 1
ATOM 693 C CA . LEU A 1 91 ? -13.393 -3.930 -8.558 1.00 81.19 91 LEU A CA 1
ATOM 694 C C . LEU A 1 91 ? -14.399 -4.527 -9.552 1.00 81.19 91 LEU A C 1
ATOM 696 O O . LEU A 1 91 ? -15.512 -4.852 -9.154 1.00 81.19 91 LEU A O 1
ATOM 700 N N . VAL A 1 92 ? -14.020 -4.737 -10.815 1.00 84.19 92 VAL A N 1
ATOM 701 C CA . VAL A 1 92 ? -14.858 -5.411 -11.822 1.00 84.19 92 VAL A CA 1
ATOM 702 C C . VAL A 1 92 ? -15.125 -6.863 -11.420 1.00 84.19 92 VAL A C 1
ATOM 704 O O . VAL A 1 92 ? -16.278 -7.301 -11.448 1.00 84.19 92 VAL A O 1
ATOM 707 N N . PHE A 1 93 ? -14.103 -7.596 -10.970 1.00 82.81 93 PHE A N 1
ATOM 708 C CA . PHE A 1 93 ? -14.263 -8.945 -10.413 1.00 82.81 93 PHE A CA 1
ATOM 709 C C . PHE A 1 93 ? -15.111 -8.941 -9.132 1.00 82.81 93 PHE A C 1
ATOM 711 O O . PHE A 1 93 ? -15.995 -9.779 -8.962 1.00 82.81 93 PHE A O 1
ATOM 718 N N . TYR A 1 94 ? -14.910 -7.960 -8.251 1.00 74.31 94 TYR A N 1
ATOM 719 C CA . TYR A 1 94 ? -15.717 -7.805 -7.046 1.00 74.31 94 TYR A CA 1
ATOM 720 C C . TYR A 1 94 ? -17.175 -7.458 -7.360 1.00 74.31 94 TYR A C 1
ATOM 722 O O . TYR A 1 94 ? -18.060 -7.987 -6.711 1.00 74.31 94 TYR A O 1
ATOM 730 N N . PHE A 1 95 ? -17.487 -6.613 -8.342 1.00 72.31 95 PHE A N 1
ATOM 731 C CA . PHE A 1 95 ? -18.882 -6.329 -8.693 1.00 72.31 95 PHE A CA 1
ATOM 732 C C . PHE A 1 95 ? -19.547 -7.494 -9.421 1.00 72.31 95 PHE A C 1
ATOM 734 O O . PHE A 1 95 ? -20.725 -7.757 -9.182 1.00 72.31 95 PHE A O 1
ATOM 741 N N . SER A 1 96 ? -18.811 -8.210 -10.271 1.00 75.56 96 SER A N 1
ATOM 742 C CA . SER A 1 96 ? -19.340 -9.393 -10.956 1.00 75.56 96 SER A CA 1
ATOM 743 C C . SER A 1 96 ? -19.605 -10.555 -9.990 1.00 75.56 96 SER A C 1
ATOM 745 O O . SER A 1 96 ? -20.643 -11.199 -10.110 1.00 75.56 96 SER A O 1
ATOM 747 N N . TYR A 1 97 ? -18.746 -10.778 -8.987 1.00 66.44 97 TYR A N 1
ATOM 748 C CA . TYR A 1 97 ? -18.927 -11.851 -7.995 1.00 66.44 97 TYR A CA 1
ATOM 749 C C . TYR A 1 97 ? -19.648 -11.399 -6.709 1.00 66.44 97 TYR A C 1
ATOM 751 O O . TYR A 1 97 ? -20.589 -12.035 -6.237 1.00 66.44 97 TYR A O 1
ATOM 759 N N . GLY A 1 98 ? -19.252 -10.264 -6.141 1.00 55.22 98 GLY A N 1
ATOM 760 C CA . GLY A 1 98 ? -19.742 -9.705 -4.876 1.00 55.22 98 GLY A CA 1
ATOM 761 C C . GLY A 1 98 ? -21.183 -9.197 -4.920 1.00 55.22 98 GLY A C 1
ATOM 762 O O . GLY A 1 98 ? -21.869 -9.275 -3.900 1.00 55.22 98 GLY A O 1
ATOM 763 N N . LYS A 1 99 ? -21.716 -8.800 -6.090 1.00 55.66 99 LYS A N 1
ATOM 764 C CA . LYS A 1 99 ? -23.169 -8.576 -6.240 1.00 55.66 99 LYS A CA 1
ATOM 765 C C . LYS A 1 99 ? -23.966 -9.865 -5.991 1.00 55.66 99 LYS A C 1
ATOM 767 O O . LYS A 1 99 ? -25.075 -9.792 -5.475 1.00 55.66 99 LYS A O 1
ATOM 772 N N . SER A 1 100 ? -23.390 -11.033 -6.291 1.00 54.25 100 SER A N 1
ATOM 773 C CA . SER A 1 100 ? -24.030 -12.340 -6.102 1.00 54.25 100 SER A CA 1
ATOM 774 C C . SER A 1 100 ? -23.835 -12.941 -4.700 1.00 54.25 100 SER A C 1
ATOM 776 O O . SER A 1 100 ? -24.479 -13.941 -4.394 1.00 54.25 100 SER A O 1
ATOM 778 N N . HIS A 1 101 ? -22.973 -12.368 -3.849 1.00 55.97 101 HIS A N 1
ATOM 779 C CA . HIS A 1 101 ? -22.635 -12.905 -2.516 1.00 55.97 101 HIS A CA 1
ATOM 780 C C . HIS A 1 101 ? -22.871 -11.915 -1.361 1.00 55.97 101 HIS A C 1
ATOM 782 O O . HIS A 1 101 ? -22.437 -12.156 -0.232 1.00 55.97 101 HIS A O 1
ATOM 788 N N . SER A 1 102 ? -23.564 -10.800 -1.618 1.00 44.78 102 SER A N 1
ATOM 789 C CA . SER A 1 102 ? -23.873 -9.794 -0.601 1.00 44.78 102 SER A CA 1
ATOM 790 C C . SER A 1 102 ? -24.836 -10.367 0.445 1.00 44.78 102 SER A C 1
ATOM 792 O O . SER A 1 102 ? -26.056 -10.330 0.297 1.00 44.78 102 SER A O 1
ATOM 794 N N . ARG A 1 103 ? -24.278 -10.904 1.536 1.00 55.88 103 ARG A N 1
ATOM 795 C CA . ARG A 1 103 ? -24.987 -11.293 2.766 1.00 55.88 103 ARG A CA 1
ATOM 796 C C . ARG A 1 103 ? -25.444 -10.053 3.551 1.00 55.88 103 ARG A C 1
ATOM 798 O O . ARG A 1 103 ? -25.203 -9.947 4.747 1.00 55.88 103 ARG A O 1
ATOM 805 N N . ILE A 1 104 ? -26.124 -9.123 2.880 1.00 57.00 104 ILE A N 1
ATOM 806 C CA . ILE A 1 104 ? -26.813 -7.986 3.509 1.00 57.00 104 ILE A CA 1
ATOM 807 C C . ILE A 1 104 ? -27.985 -8.456 4.400 1.00 57.00 104 ILE A C 1
ATOM 809 O O . ILE A 1 104 ? -28.430 -7.708 5.259 1.00 57.00 104 ILE A O 1
ATOM 813 N N . ASN A 1 105 ? -28.416 -9.718 4.258 1.00 50.59 105 ASN A N 1
ATOM 814 C CA . ASN A 1 105 ? -29.478 -10.358 5.044 1.00 50.59 105 ASN A CA 1
ATOM 815 C C . ASN A 1 105 ? -28.966 -11.491 5.958 1.00 50.59 105 ASN A C 1
ATOM 817 O O . ASN A 1 105 ? -29.638 -12.509 6.101 1.00 50.59 105 ASN A O 1
ATOM 821 N N . ALA A 1 106 ? -27.767 -11.390 6.541 1.00 54.22 106 ALA A N 1
ATOM 822 C CA . ALA A 1 106 ? -27.437 -12.275 7.660 1.00 54.22 106 ALA A CA 1
ATOM 823 C C . ALA A 1 106 ? -28.097 -11.701 8.929 1.00 54.22 106 ALA A C 1
ATOM 825 O O . ALA A 1 106 ? -27.704 -10.604 9.336 1.00 54.22 106 ALA A O 1
ATOM 826 N N . PRO A 1 107 ? -29.098 -12.373 9.535 1.00 57.66 107 PRO A N 1
ATOM 827 C CA . PRO A 1 107 ? -29.631 -11.937 10.818 1.00 57.66 107 PRO A CA 1
ATOM 828 C C . PRO A 1 107 ? -28.485 -11.892 11.842 1.00 57.66 107 PRO A C 1
ATOM 830 O O . PRO A 1 107 ? -27.560 -12.709 11.751 1.00 57.66 107 PRO A O 1
ATOM 833 N N . PRO A 1 108 ? -28.489 -10.914 12.767 1.00 63.41 108 PRO A N 1
ATOM 834 C CA . PRO A 1 108 ? -27.477 -10.841 13.809 1.00 63.41 108 PRO A CA 1
ATOM 835 C C . PRO A 1 108 ? -27.411 -12.193 14.537 1.00 63.41 108 PRO A C 1
ATOM 837 O O . PRO A 1 108 ? -28.464 -12.784 14.783 1.00 63.41 108 PRO A O 1
ATOM 840 N N . PRO A 1 109 ? -26.207 -12.716 14.834 1.00 68.56 109 PRO A N 1
ATOM 841 C CA . PRO A 1 109 ? -26.076 -13.962 15.577 1.00 68.56 109 PRO A CA 1
ATOM 842 C C . PRO A 1 109 ? -26.845 -13.823 16.893 1.00 68.56 109 PRO A C 1
ATOM 844 O O . PRO A 1 109 ? -26.636 -12.854 17.625 1.00 68.56 109 PRO A O 1
ATOM 847 N N . GLU A 1 110 ? -27.764 -14.755 17.156 1.00 63.19 110 GLU A N 1
ATOM 848 C CA . GLU A 1 110 ? -28.507 -14.811 18.413 1.00 63.19 110 GLU A CA 1
ATOM 849 C C . GLU A 1 110 ? -27.498 -14.825 19.566 1.00 63.19 110 GLU A C 1
ATOM 851 O O . GLU A 1 110 ? -26.657 -15.721 19.673 1.00 63.19 110 GLU A O 1
ATOM 856 N N . MET A 1 111 ? -27.523 -13.774 20.390 1.00 61.59 111 MET A N 1
ATOM 857 C CA . MET A 1 111 ? -26.676 -13.710 21.573 1.00 61.59 111 MET A CA 1
ATOM 858 C C . MET A 1 111 ? -27.131 -14.797 22.555 1.00 61.59 111 MET A C 1
ATOM 860 O O . MET A 1 111 ? -28.325 -14.862 22.852 1.00 61.59 111 MET A O 1
ATOM 864 N N . PRO A 1 112 ? -26.221 -15.630 23.090 1.00 64.06 112 PRO A N 1
ATOM 865 C CA . PRO A 1 112 ? -26.581 -16.602 24.112 1.00 64.06 112 PRO A CA 1
ATOM 866 C C . PRO A 1 112 ? -27.166 -15.883 25.336 1.00 64.06 112 PRO A C 1
ATOM 868 O O . PRO A 1 112 ? -26.567 -14.948 25.870 1.00 64.06 112 PRO A O 1
ATOM 871 N N . GLU A 1 113 ? -28.328 -16.358 25.783 1.00 64.69 113 GLU A N 1
ATOM 872 C CA . GLU A 1 113 ? -29.240 -15.797 26.799 1.00 64.69 113 GLU A CA 1
ATOM 873 C C . GLU A 1 113 ? -28.624 -15.568 28.206 1.00 64.69 113 GLU A C 1
ATOM 875 O O . GLU A 1 113 ? -29.305 -15.144 29.138 1.00 64.69 113 GLU A O 1
ATOM 880 N N . GLY A 1 114 ? -27.328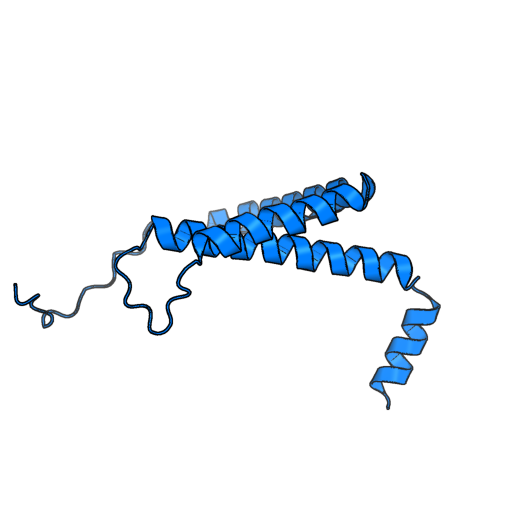 -15.846 28.388 1.00 56.50 114 GLY A N 1
ATOM 881 C CA . GLY A 1 114 ? -26.642 -15.889 29.682 1.00 56.50 114 GLY A CA 1
ATOM 882 C C . GLY A 1 114 ? -25.712 -14.717 30.010 1.00 56.50 114 GLY A C 1
ATOM 883 O O . GLY A 1 114 ? -25.283 -14.609 31.157 1.00 56.50 114 GLY A O 1
ATOM 884 N N . ILE A 1 115 ? -25.392 -13.820 29.069 1.00 61.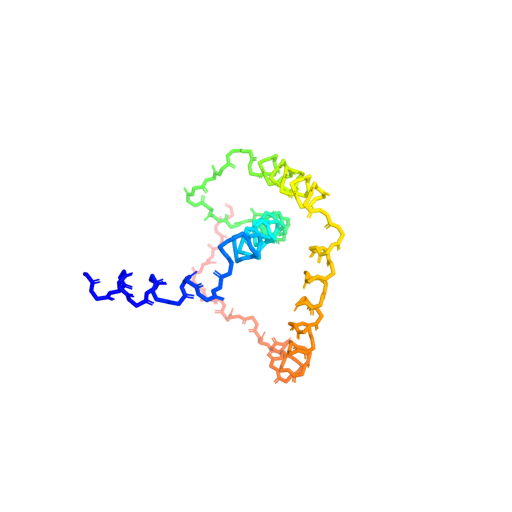41 115 ILE A N 1
ATOM 885 C CA . ILE A 1 115 ? -24.547 -12.646 29.367 1.00 61.41 115 ILE A CA 1
ATOM 886 C C . ILE A 1 115 ? -25.457 -11.490 29.785 1.00 61.41 115 ILE A C 1
ATOM 888 O O . ILE A 1 115 ? -25.721 -10.546 29.041 1.00 61.41 115 ILE A O 1
ATOM 892 N N . LYS A 1 116 ? -25.972 -11.579 31.016 1.00 52.19 116 LYS A N 1
ATOM 893 C CA . LYS A 1 116 ? -26.517 -10.410 31.706 1.00 52.19 116 LYS A CA 1
ATOM 894 C C . LYS A 1 116 ? -25.359 -9.462 32.000 1.00 52.19 116 LYS A C 1
ATOM 896 O O . LYS A 1 116 ? -24.562 -9.710 32.902 1.00 52.19 116 LYS A O 1
ATOM 901 N N . LEU A 1 117 ? -25.288 -8.383 31.222 1.00 64.25 117 LEU A N 1
ATOM 902 C CA . LEU A 1 117 ? -24.499 -7.191 31.519 1.00 64.25 117 LEU A CA 1
ATOM 903 C C . LEU A 1 117 ? -24.856 -6.735 32.937 1.00 64.25 117 LEU A C 1
ATOM 905 O O . LEU A 1 117 ? -25.916 -6.154 33.179 1.00 64.25 117 LEU A O 1
ATOM 909 N N . THR A 1 118 ? -24.005 -7.101 33.891 1.00 56.75 118 THR A N 1
ATOM 910 C CA . THR A 1 118 ? -24.128 -6.640 35.268 1.00 56.75 118 THR A CA 1
ATOM 911 C C . THR A 1 118 ? -23.599 -5.213 35.262 1.00 56.75 118 THR A C 1
ATOM 913 O O . THR A 1 118 ? -22.455 -4.978 34.884 1.00 56.75 118 THR A O 1
ATOM 916 N N . ARG A 1 119 ? -24.536 -4.305 35.525 1.00 57.75 119 ARG A N 1
ATOM 917 C CA . ARG A 1 119 ? -24.466 -2.844 35.476 1.00 57.75 119 ARG A CA 1
ATOM 918 C C . ARG A 1 119 ? -23.228 -2.240 36.130 1.00 57.75 119 ARG A C 1
ATOM 920 O O . ARG A 1 119 ? -22.838 -2.748 37.203 1.00 57.75 119 ARG A O 1
#

Foldseek 3Di:
DVVCVVVVVVCVVDPPVVVVLVVLLVVLVVLLVVLVVQVVCCVPPVPDDDPDDDPPSNVVSVVSNVVSVVVQVVSDPVSVVVVVVVVVVVVVVCCVVVVVVPPPPDDDPPDPPPPDPPD